Protein AF-A0A2P5LN84-F1 (afdb_monomer_lite)

Sequence (42 aa):
MNLFILTGAGVSAESGLGVFRGPGAALWKRYDPMQLATPEAF

pLDDT: mean 94.03, std 4.6, range [75.75, 97.94]

Structure (mmCIF, N/CA/C/O backbone):
data_AF-A0A2P5LN84-F1
#
_entry.id   AF-A0A2P5LN84-F1
#
loop_
_atom_site.group_PDB
_atom_site.id
_atom_site.type_symbol
_atom_site.label_atom_id
_atom_site.label_alt_id
_atom_site.label_comp_id
_atom_site.label_asym_id
_atom_site.label_entity_id
_atom_site.label_seq_id
_atom_site.pdbx_PDB_ins_code
_atom_site.Cartn_x
_atom_site.Cartn_y
_atom_site.Cartn_z
_atom_site.occupancy
_atom_site.B_iso_or_equiv
_atom_site.auth_seq_id
_atom_site.auth_comp_id
_atom_site.auth_asym_id
_atom_site.auth_atom_id
_atom_site.pdbx_PDB_model_num
ATOM 1 N N . MET A 1 1 ? -19.038 -21.576 18.426 1.00 75.75 1 MET A N 1
ATOM 2 C CA . MET A 1 1 ? -19.035 -20.128 18.128 1.00 75.75 1 MET A CA 1
ATOM 3 C C . MET A 1 1 ? -17.759 -19.851 17.366 1.00 75.75 1 MET A C 1
ATOM 5 O O . MET A 1 1 ? -16.705 -20.165 17.902 1.00 75.75 1 MET A O 1
ATOM 9 N N . ASN A 1 2 ? -17.842 -19.344 16.136 1.00 89.38 2 ASN A N 1
ATOM 10 C CA . ASN A 1 2 ? -16.662 -19.172 15.287 1.00 89.38 2 ASN A CA 1
ATOM 11 C C . ASN A 1 2 ? -16.464 -17.677 15.024 1.00 89.38 2 ASN A C 1
ATOM 13 O O . ASN A 1 2 ? -17.326 -17.051 14.412 1.00 89.38 2 ASN A O 1
ATOM 17 N N . LEU A 1 3 ? -15.354 -17.120 15.517 1.00 91.62 3 LEU A N 1
ATOM 18 C CA . LEU A 1 3 ? -14.965 -15.724 15.316 1.00 91.62 3 LEU A CA 1
ATOM 19 C C . LEU A 1 3 ? -13.796 -15.667 14.330 1.00 91.62 3 LEU A C 1
ATOM 21 O O . LEU A 1 3 ? -12.810 -16.380 14.499 1.00 91.62 3 LEU A O 1
ATOM 25 N N . PHE A 1 4 ? -13.911 -14.812 13.319 1.00 96.50 4 PHE A N 1
ATOM 26 C CA . PHE A 1 4 ? -12.887 -14.602 12.301 1.00 96.50 4 PHE A CA 1
ATOM 27 C C . PHE A 1 4 ? -12.609 -13.110 12.148 1.00 96.50 4 PHE A C 1
ATOM 29 O O . PHE A 1 4 ? -13.536 -12.300 12.187 1.00 96.50 4 PHE A O 1
ATOM 36 N N . ILE A 1 5 ? -11.336 -12.758 11.970 1.00 95.56 5 ILE A N 1
ATOM 37 C CA . ILE A 1 5 ? -10.884 -11.379 11.803 1.00 95.56 5 ILE A CA 1
ATOM 38 C C . ILE A 1 5 ? -9.953 -11.329 10.592 1.00 95.56 5 ILE A C 1
ATOM 40 O O . ILE A 1 5 ? -9.003 -12.104 10.500 1.00 95.56 5 ILE A O 1
ATOM 44 N N . LEU A 1 6 ? -10.217 -10.387 9.689 1.00 97.81 6 LEU A N 1
ATOM 45 C CA . LEU A 1 6 ? -9.351 -10.044 8.567 1.00 97.81 6 LEU A CA 1
ATOM 46 C C . LEU A 1 6 ? -8.747 -8.665 8.820 1.00 97.81 6 LEU A C 1
ATOM 48 O O . LEU A 1 6 ? -9.463 -7.726 9.165 1.00 97.81 6 LEU A O 1
ATOM 52 N N . THR A 1 7 ? -7.442 -8.538 8.616 1.00 97.62 7 THR A N 1
ATOM 53 C CA . THR A 1 7 ? -6.720 -7.271 8.744 1.00 97.62 7 THR A CA 1
ATOM 54 C C . THR A 1 7 ? -6.025 -6.919 7.433 1.00 97.62 7 THR A C 1
ATOM 56 O O . THR A 1 7 ? -5.841 -7.753 6.549 1.00 97.62 7 THR A O 1
ATOM 59 N N . GLY A 1 8 ? -5.653 -5.650 7.295 1.00 96.69 8 GLY A N 1
ATOM 60 C CA . GLY A 1 8 ? -4.811 -5.159 6.208 1.00 96.69 8 GLY A CA 1
ATOM 61 C C . GLY A 1 8 ? -3.667 -4.316 6.761 1.00 96.69 8 GLY A C 1
ATOM 62 O O . GLY A 1 8 ? -3.564 -4.131 7.971 1.00 96.69 8 GLY A O 1
ATOM 63 N N . ALA A 1 9 ? -2.852 -3.738 5.875 1.00 96.25 9 ALA A N 1
ATOM 64 C CA . ALA A 1 9 ? -1.653 -2.973 6.249 1.00 96.25 9 ALA A CA 1
ATOM 65 C C . ALA A 1 9 ? -1.902 -1.842 7.270 1.00 96.25 9 ALA A C 1
ATOM 67 O O . ALA A 1 9 ? -0.999 -1.487 8.020 1.00 96.25 9 ALA A O 1
ATOM 68 N N . GLY A 1 10 ? -3.124 -1.295 7.334 1.00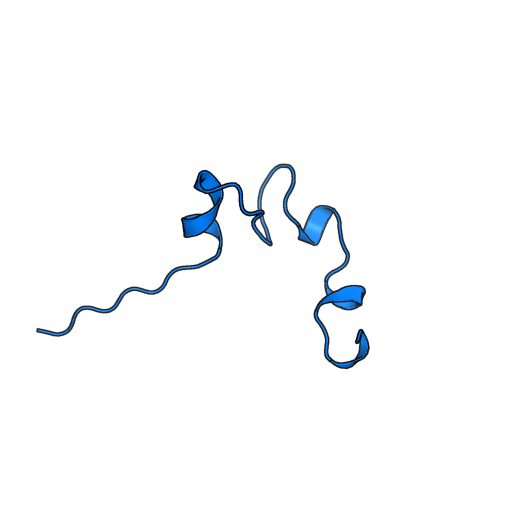 95.06 10 GLY A N 1
ATOM 69 C CA . GLY A 1 10 ? -3.491 -0.257 8.302 1.00 95.06 10 GLY A CA 1
ATOM 70 C C . GLY A 1 10 ? -3.300 -0.671 9.764 1.00 95.06 10 GLY A C 1
ATOM 71 O O . GLY A 1 10 ? -2.935 0.175 10.571 1.00 95.06 10 GLY A O 1
ATOM 72 N N . VAL A 1 11 ? -3.449 -1.961 10.096 1.00 97.00 11 VAL A N 1
ATOM 73 C CA . VAL A 1 11 ? -3.230 -2.453 11.471 1.00 97.00 11 VAL A CA 1
ATOM 74 C C . VAL A 1 11 ? -1.782 -2.257 11.937 1.00 97.00 11 VAL A C 1
ATOM 76 O O . VAL A 1 11 ? -1.521 -2.181 13.129 1.00 97.00 11 VAL A O 1
ATOM 79 N N . SER A 1 12 ? -0.839 -2.150 10.999 1.00 95.56 12 SER A N 1
ATOM 80 C CA . SER A 1 12 ? 0.590 -1.999 11.276 1.00 95.56 12 SER A CA 1
ATOM 81 C C . SER A 1 12 ? 1.093 -0.557 11.162 1.00 95.56 12 SER A C 1
ATOM 83 O O . SER A 1 12 ? 2.272 -0.308 11.411 1.00 95.56 12 SER A O 1
ATOM 85 N N . ALA A 1 13 ? 0.235 0.398 10.785 1.00 94.44 13 ALA A N 1
ATOM 86 C CA . ALA A 1 13 ? 0.647 1.779 10.529 1.00 94.44 13 ALA A CA 1
ATOM 87 C C . ALA A 1 13 ? 1.248 2.448 11.778 1.00 94.44 13 ALA A C 1
ATOM 89 O O . ALA A 1 13 ? 2.280 3.112 11.703 1.00 94.44 13 ALA A O 1
ATOM 90 N N . GLU A 1 14 ? 0.646 2.211 12.944 1.00 94.56 14 GLU A N 1
ATOM 91 C CA . GLU A 1 14 ? 1.110 2.757 14.228 1.00 94.56 14 GLU A CA 1
ATOM 92 C C . GLU A 1 14 ? 2.384 2.073 14.746 1.00 94.56 14 GLU A C 1
ATOM 94 O O . GLU A 1 14 ? 3.056 2.593 15.631 1.00 94.56 14 GLU A O 1
ATOM 99 N N . SER A 1 15 ? 2.770 0.939 14.155 1.00 95.81 15 SER A N 1
ATOM 100 C CA . SER A 1 15 ? 4.050 0.268 14.417 1.00 95.81 15 SER A CA 1
ATOM 101 C C . SER A 1 15 ? 5.197 0.810 13.554 1.00 95.81 15 SER A C 1
ATOM 103 O O . SER A 1 15 ? 6.292 0.253 13.571 1.00 95.81 15 SER A O 1
ATOM 105 N N . GLY A 1 16 ? 4.959 1.871 12.775 1.00 92.25 16 GLY A N 1
ATOM 106 C CA . GLY A 1 16 ? 5.963 2.503 11.916 1.00 92.25 16 GLY A CA 1
ATOM 107 C C . GLY A 1 16 ? 6.111 1.872 10.529 1.00 92.25 16 GLY A C 1
ATOM 108 O O . GLY A 1 16 ? 6.998 2.274 9.775 1.00 92.25 16 GLY A O 1
ATOM 109 N N . LEU A 1 17 ? 5.253 0.913 10.158 1.00 92.38 17 LEU A N 1
ATOM 110 C CA . LEU A 1 17 ? 5.238 0.347 8.808 1.00 92.38 17 LEU A CA 1
ATOM 111 C C . LEU A 1 17 ? 4.402 1.211 7.855 1.00 92.38 17 LEU A C 1
ATOM 113 O O . LEU A 1 17 ? 3.300 1.654 8.176 1.00 92.38 17 LEU A O 1
ATOM 117 N N . GLY A 1 18 ? 4.925 1.436 6.647 1.00 92.31 18 GLY A N 1
ATOM 118 C CA . GLY A 1 18 ? 4.208 2.161 5.600 1.00 92.31 18 GLY A CA 1
ATOM 119 C C . GLY A 1 18 ? 2.998 1.379 5.084 1.00 92.31 18 GLY A C 1
ATOM 120 O O . GLY A 1 18 ? 3.065 0.170 4.876 1.00 92.31 18 GLY A O 1
ATOM 121 N N . VAL A 1 19 ? 1.895 2.079 4.814 1.00 96.81 19 VAL A N 1
ATOM 122 C CA . VAL A 1 19 ? 0.716 1.495 4.157 1.00 96.81 19 VAL A CA 1
ATOM 123 C C . VAL A 1 19 ? 0.824 1.604 2.636 1.00 96.81 19 VAL A C 1
ATOM 125 O O . VAL A 1 19 ? 1.396 2.557 2.104 1.00 96.81 19 VAL A O 1
ATOM 128 N N . PHE A 1 20 ? 0.234 0.649 1.913 1.00 97.44 20 PHE A N 1
ATOM 129 C CA . PHE A 1 20 ? 0.275 0.644 0.446 1.00 97.44 20 PHE A CA 1
ATOM 130 C C . PHE A 1 20 ? -0.483 1.824 -0.174 1.00 97.44 20 PHE A C 1
ATOM 132 O O . PHE A 1 20 ? 0.039 2.506 -1.054 1.00 97.44 20 PHE A O 1
ATOM 139 N N . ARG A 1 21 ? -1.701 2.095 0.315 1.00 96.00 21 ARG A N 1
ATOM 140 C CA . ARG A 1 21 ? -2.584 3.178 -0.149 1.00 96.00 21 ARG A CA 1
ATOM 141 C C . ARG A 1 21 ? -2.990 4.057 1.035 1.00 96.00 21 ARG A C 1
ATOM 143 O O . ARG A 1 21 ? -3.190 3.542 2.129 1.00 96.00 21 ARG A O 1
ATOM 150 N N . GLY A 1 22 ? -3.144 5.363 0.814 1.00 90.88 22 GLY A N 1
ATOM 151 C CA . GLY A 1 22 ? -3.574 6.304 1.854 1.00 90.88 22 GLY A CA 1
ATOM 152 C C . GLY A 1 22 ? -3.109 7.748 1.625 1.00 90.88 22 GLY A C 1
ATOM 153 O O . GLY A 1 22 ? -2.420 8.037 0.637 1.00 90.88 22 GLY A O 1
ATOM 154 N N . PRO A 1 23 ? -3.503 8.690 2.499 1.00 86.56 23 PRO A N 1
ATOM 155 C CA . PRO A 1 23 ? -2.973 10.054 2.503 1.00 86.56 23 PRO A CA 1
ATOM 156 C C . PRO A 1 23 ? -1.473 10.076 2.849 1.00 86.56 23 PRO A C 1
ATOM 158 O O . PRO A 1 23 ? -0.909 9.092 3.319 1.00 86.56 23 PRO A O 1
ATOM 161 N N . GLY A 1 24 ? -0.809 11.204 2.585 1.00 82.69 24 GLY A N 1
ATOM 162 C CA . GLY A 1 24 ? 0.610 11.380 2.907 1.00 82.69 24 GLY A CA 1
ATOM 163 C C . GLY A 1 24 ? 1.544 10.406 2.176 1.00 82.69 24 GLY A C 1
ATOM 164 O O . GLY A 1 24 ? 1.479 10.256 0.957 1.00 82.69 24 GLY A O 1
A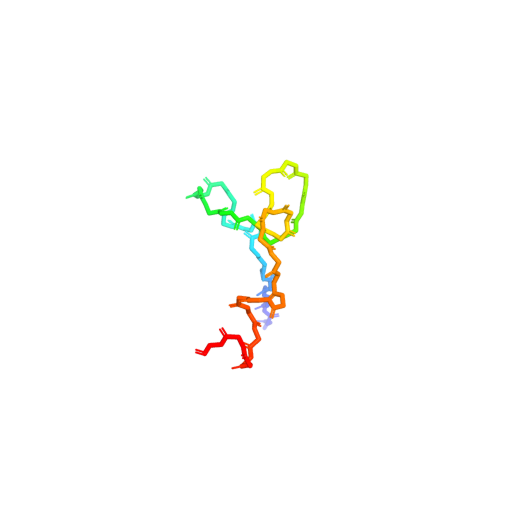TOM 165 N N . ALA A 1 25 ? 2.428 9.769 2.944 1.00 85.50 25 ALA A N 1
ATOM 166 C CA . ALA A 1 25 ? 3.589 8.990 2.511 1.0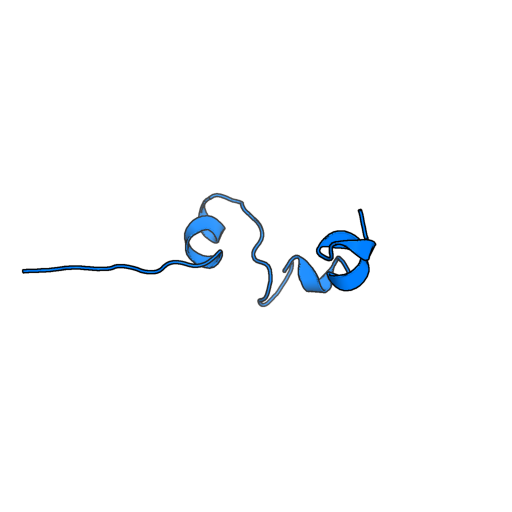0 85.50 25 ALA A CA 1
ATOM 167 C C . ALA A 1 25 ? 3.300 7.534 2.079 1.00 85.50 25 ALA A C 1
ATOM 169 O O . ALA A 1 25 ? 4.169 6.677 2.235 1.00 85.50 25 ALA A O 1
ATOM 170 N N . ALA A 1 26 ? 2.101 7.231 1.573 1.00 95.00 26 ALA A N 1
ATOM 171 C CA . ALA A 1 26 ? 1.746 5.867 1.171 1.00 95.00 26 ALA A CA 1
ATOM 172 C C . ALA A 1 26 ? 2.724 5.305 0.124 1.00 95.00 26 ALA A C 1
ATOM 174 O O . ALA A 1 26 ? 3.150 6.023 -0.786 1.00 95.00 26 ALA A O 1
ATOM 175 N N . LEU A 1 27 ? 3.062 4.019 0.237 1.00 96.38 27 LEU A N 1
ATOM 176 C CA . LEU A 1 27 ? 4.136 3.405 -0.549 1.00 96.38 27 LEU A CA 1
ATOM 177 C C . LEU A 1 27 ? 3.893 3.537 -2.055 1.00 96.38 27 LEU A C 1
ATOM 179 O O . LEU A 1 27 ? 4.794 3.949 -2.778 1.00 96.38 27 LEU A O 1
ATOM 183 N N . TRP A 1 28 ? 2.666 3.307 -2.525 1.00 95.88 28 TRP A N 1
ATOM 184 C CA . TRP A 1 28 ? 2.351 3.371 -3.959 1.00 95.88 28 TRP A CA 1
ATOM 185 C C . TRP A 1 28 ? 2.186 4.789 -4.514 1.00 95.88 28 TRP A C 1
ATOM 187 O O . TRP A 1 28 ? 1.941 4.967 -5.701 1.00 95.88 28 TRP A O 1
ATOM 197 N N . LYS A 1 29 ? 2.311 5.817 -3.667 1.00 95.25 29 LYS A N 1
ATOM 198 C CA . LYS A 1 29 ? 2.486 7.202 -4.128 1.00 95.25 29 LYS A CA 1
ATOM 199 C C . LYS A 1 29 ? 3.951 7.549 -4.374 1.00 95.25 29 LYS A C 1
ATOM 201 O O . LYS A 1 29 ? 4.230 8.533 -5.047 1.00 95.25 29 LYS A O 1
ATOM 206 N N . ARG A 1 30 ? 4.873 6.792 -3.775 1.00 94.06 30 ARG A N 1
ATOM 207 C CA . ARG A 1 30 ? 6.324 7.007 -3.866 1.00 94.06 30 ARG A CA 1
ATOM 208 C C . ARG A 1 30 ? 6.983 6.059 -4.857 1.00 94.06 30 ARG A C 1
ATOM 210 O O . ARG A 1 30 ? 7.960 6.435 -5.490 1.00 94.06 30 ARG A O 1
ATOM 217 N N . TYR A 1 31 ? 6.440 4.855 -4.977 1.00 95.12 31 TYR A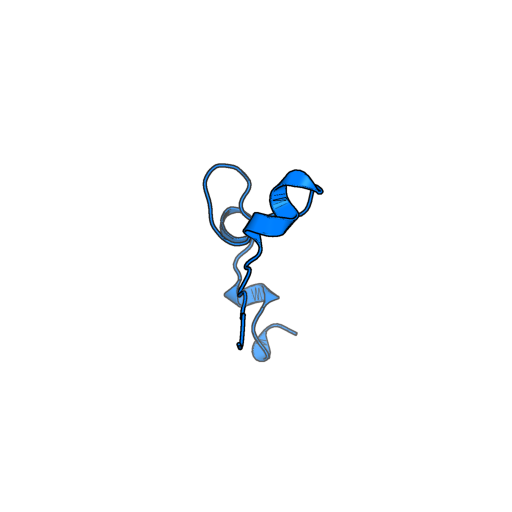 N 1
ATOM 218 C CA . TYR A 1 31 ? 6.967 3.795 -5.816 1.00 95.12 31 TYR A CA 1
ATOM 219 C C . TYR A 1 31 ? 5.870 3.260 -6.730 1.00 95.12 31 TYR A C 1
ATOM 221 O O . TYR A 1 31 ? 4.743 3.060 -6.277 1.00 95.12 31 TYR A O 1
ATOM 229 N N . ASP A 1 32 ? 6.204 3.003 -7.993 1.00 96.38 32 ASP A N 1
ATOM 230 C CA . ASP A 1 32 ? 5.292 2.334 -8.917 1.00 96.38 32 ASP A CA 1
ATOM 231 C C . ASP A 1 32 ? 5.212 0.837 -8.558 1.00 96.38 32 ASP A C 1
ATOM 233 O O . ASP A 1 32 ? 6.216 0.129 -8.680 1.00 96.38 32 ASP A O 1
ATOM 237 N N . PRO A 1 33 ? 4.051 0.324 -8.108 1.00 96.50 33 PRO A N 1
ATOM 238 C CA . PRO A 1 33 ? 3.915 -1.087 -7.768 1.00 96.50 33 PRO A CA 1
ATOM 239 C C . PRO A 1 33 ? 4.133 -2.014 -8.968 1.00 96.50 33 PRO A C 1
ATOM 241 O O . PRO A 1 33 ? 4.559 -3.147 -8.763 1.00 96.50 33 PRO A O 1
ATOM 244 N N . MET A 1 34 ? 3.900 -1.563 -10.205 1.00 97.44 34 MET A N 1
ATOM 245 C CA . MET A 1 34 ? 4.109 -2.405 -11.389 1.00 97.44 34 MET A CA 1
ATOM 246 C C . MET A 1 34 ? 5.585 -2.712 -11.639 1.00 97.44 34 MET A C 1
ATOM 248 O O . MET A 1 34 ? 5.894 -3.744 -12.225 1.00 97.44 34 MET A O 1
ATOM 252 N N . 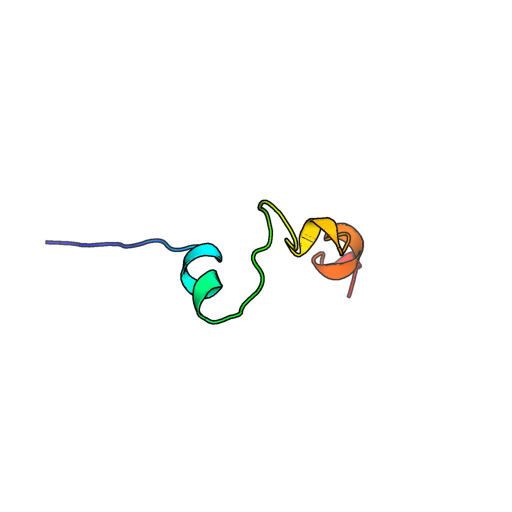GLN A 1 35 ? 6.474 -1.843 -11.159 1.00 97.94 35 GLN A N 1
ATOM 253 C CA . GLN A 1 35 ? 7.925 -1.993 -11.264 1.00 97.94 35 GLN A CA 1
ATOM 254 C C . GLN A 1 35 ? 8.543 -2.745 -10.081 1.00 97.94 35 GLN A C 1
ATOM 256 O O . GLN A 1 35 ? 9.748 -2.957 -10.083 1.00 97.94 35 GLN A O 1
ATOM 261 N N . LEU A 1 36 ? 7.769 -3.095 -9.044 1.00 96.62 36 LEU A N 1
ATOM 262 C CA . LEU A 1 36 ? 8.316 -3.663 -7.800 1.00 96.62 36 LEU A CA 1
ATOM 263 C C . LEU A 1 36 ? 7.549 -4.870 -7.243 1.00 96.62 36 LEU A C 1
ATOM 265 O O . LEU A 1 36 ? 8.091 -5.600 -6.419 1.00 96.62 36 LEU A O 1
ATOM 269 N N . ALA A 1 37 ? 6.277 -5.043 -7.598 1.00 96.75 37 ALA A N 1
ATOM 270 C CA . ALA A 1 37 ? 5.371 -6.003 -6.962 1.00 96.75 37 ALA A CA 1
ATOM 271 C C . ALA A 1 37 ? 4.621 -6.871 -7.985 1.00 96.75 37 ALA A C 1
ATOM 273 O O . ALA A 1 37 ? 3.482 -7.277 -7.750 1.00 96.75 37 ALA A O 1
ATOM 274 N N . THR A 1 38 ? 5.259 -7.145 -9.121 1.00 97.31 38 THR A N 1
ATOM 275 C CA . THR A 1 38 ? 4.788 -8.078 -10.152 1.00 97.31 38 THR A CA 1
ATOM 276 C C . THR A 1 38 ? 5.833 -9.175 -10.365 1.00 97.31 38 THR A C 1
ATOM 278 O O . THR A 1 38 ? 7.014 -8.932 -10.106 1.00 97.31 38 THR A O 1
ATOM 281 N N . PRO A 1 39 ? 5.436 -10.379 -10.817 1.00 97.00 39 PRO A N 1
ATOM 282 C CA .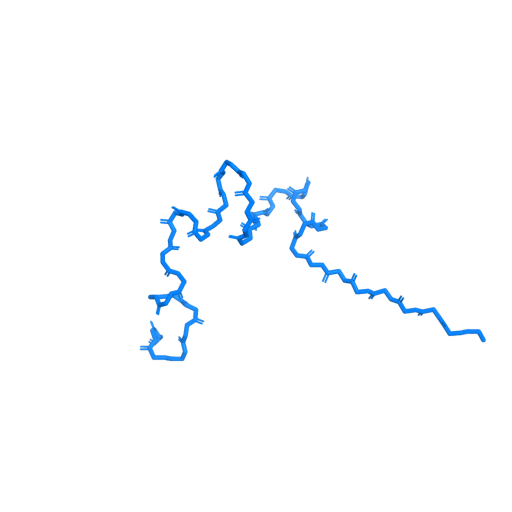 PRO A 1 39 ? 6.394 -11.431 -11.153 1.00 97.00 39 PRO A CA 1
ATOM 283 C C . PRO A 1 39 ? 7.434 -10.990 -12.189 1.00 97.00 39 PRO A C 1
ATOM 285 O O . PRO A 1 39 ? 8.585 -11.391 -12.095 1.00 97.00 39 PRO A O 1
ATOM 288 N N . GLU A 1 40 ? 7.040 -10.158 -13.153 1.00 97.31 40 GLU A N 1
ATOM 289 C CA . GLU A 1 40 ? 7.902 -9.686 -14.241 1.00 97.31 40 GLU A CA 1
ATOM 290 C C . GLU A 1 40 ? 8.897 -8.595 -13.809 1.00 97.31 40 GLU A C 1
ATOM 292 O O . GLU A 1 40 ? 9.827 -8.292 -14.554 1.00 97.31 40 GLU A O 1
ATOM 297 N N . ALA A 1 41 ? 8.695 -7.980 -12.641 1.00 95.81 41 ALA A N 1
ATOM 298 C CA . ALA A 1 41 ? 9.554 -6.925 -12.105 1.00 95.81 41 ALA A CA 1
ATOM 299 C C . ALA A 1 41 ? 10.725 -7.436 -11.244 1.00 95.81 41 ALA A C 1
ATOM 301 O O . ALA A 1 41 ? 11.547 -6.628 -10.804 1.00 95.81 41 ALA A O 1
ATOM 302 N N . PHE A 1 42 ? 10.779 -8.742 -10.971 1.00 86.00 42 PHE A N 1
ATOM 303 C CA . PHE A 1 42 ? 11.838 -9.395 -10.200 1.00 86.00 42 PHE A CA 1
ATOM 304 C C . PHE A 1 42 ? 12.834 -10.101 -11.123 1.00 86.00 42 PHE A C 1
ATOM 306 O O . PHE A 1 42 ? 14.053 -9.926 -10.902 1.00 86.00 42 PHE A O 1
#

Radius of gyration: 13.93 Å; chains: 1; bounding box: 31×32×32 Å

Secondary structure (DSSP, 8-state):
--------GGGGGGGTPPPSSSSSS-HHHHS-GGGTSSGGG-

Foldseek 3Di:
DDDDDDDAPVVCVVVVDAACDDPDPHPCVVDPCVCPPDPVND